Protein AF-A0A1B7YER4-F1 (afdb_monomer)

Mean predicted aligned error: 8.61 Å

Structure (mmCIF, N/CA/C/O backbone):
data_AF-A0A1B7YER4-F1
#
_entry.id   AF-A0A1B7YER4-F1
#
loop_
_atom_site.group_PDB
_atom_site.id
_atom_site.type_symbol
_atom_site.label_atom_id
_atom_site.label_alt_id
_atom_site.label_comp_id
_atom_site.label_asym_id
_atom_site.label_entity_id
_atom_site.label_seq_id
_atom_site.pdbx_PDB_ins_code
_atom_site.Cartn_x
_atom_site.Cartn_y
_atom_site.Cartn_z
_atom_site.occupancy
_atom_site.B_iso_or_equiv
_atom_site.auth_seq_id
_atom_site.auth_comp_id
_atom_site.auth_asym_id
_atom_site.auth_atom_id
_atom_site.pdbx_PDB_model_num
ATOM 1 N N . MET A 1 1 ? 7.087 14.814 -9.439 1.00 53.47 1 MET A N 1
ATOM 2 C CA . MET A 1 1 ? 6.161 15.937 -9.628 1.00 53.47 1 MET A CA 1
ATOM 3 C C . MET A 1 1 ? 4.740 15.467 -9.891 1.00 53.47 1 MET A C 1
ATOM 5 O O . MET A 1 1 ? 4.507 14.698 -10.821 1.00 53.47 1 MET A O 1
ATOM 9 N N . VAL A 1 2 ? 3.801 15.903 -9.055 1.00 57.72 2 VAL A N 1
ATOM 10 C CA . VAL A 1 2 ? 2.352 15.783 -9.273 1.00 57.72 2 VAL A CA 1
ATOM 11 C C . VAL A 1 2 ? 1.784 17.190 -9.263 1.00 57.72 2 VAL A C 1
ATOM 13 O O . VAL A 1 2 ? 1.972 17.913 -8.289 1.00 57.72 2 VAL A O 1
ATOM 16 N N . THR A 1 3 ? 1.082 17.564 -10.326 1.00 53.72 3 THR A N 1
ATOM 17 C CA . THR A 1 3 ? 0.525 18.908 -10.487 1.00 53.72 3 THR A CA 1
ATOM 18 C C . THR A 1 3 ? -0.994 18.825 -10.590 1.00 53.72 3 THR A C 1
ATOM 20 O O . THR A 1 3 ? -1.522 18.022 -11.362 1.00 53.72 3 THR A O 1
ATOM 23 N N . VAL A 1 4 ? -1.702 19.641 -9.808 1.00 52.19 4 VAL A N 1
ATOM 24 C CA . VAL A 1 4 ? -3.149 19.864 -9.924 1.00 52.19 4 VAL A CA 1
ATOM 25 C C . VAL A 1 4 ? -3.361 21.366 -10.081 1.00 52.19 4 VAL A C 1
ATOM 27 O O . VAL A 1 4 ? -3.074 22.144 -9.173 1.00 52.19 4 VAL A O 1
ATOM 30 N N . SER A 1 5 ? -3.850 21.777 -11.252 1.00 60.59 5 SER A N 1
ATOM 31 C CA . SER A 1 5 ? -3.963 23.190 -11.640 1.00 60.59 5 SER A CA 1
ATOM 32 C C . SER A 1 5 ? -2.609 23.915 -11.536 1.00 60.59 5 SER A C 1
ATOM 34 O O . SER A 1 5 ? -1.656 23.494 -12.186 1.00 60.59 5 SER A O 1
ATOM 36 N N . SER A 1 6 ? -2.497 24.986 -10.743 1.00 62.12 6 SER A N 1
ATOM 37 C CA . SER A 1 6 ? -1.244 25.726 -10.524 1.00 62.12 6 SER A CA 1
ATOM 38 C C . SER A 1 6 ? -0.391 25.178 -9.374 1.00 62.12 6 SER A C 1
ATOM 40 O O . SER A 1 6 ? 0.731 25.641 -9.177 1.00 62.12 6 SER A O 1
ATOM 42 N N . ALA A 1 7 ? -0.897 24.209 -8.605 1.00 54.50 7 ALA A N 1
ATOM 43 C CA . ALA A 1 7 ? -0.192 23.644 -7.465 1.00 54.50 7 ALA A CA 1
ATOM 44 C C . ALA A 1 7 ? 0.593 22.398 -7.879 1.00 54.50 7 ALA A C 1
ATOM 46 O O . ALA A 1 7 ? 0.040 21.466 -8.466 1.00 54.50 7 ALA A O 1
ATOM 47 N N . SER A 1 8 ? 1.882 22.368 -7.544 1.00 61.00 8 SER A N 1
ATOM 48 C CA . SER A 1 8 ? 2.765 21.237 -7.811 1.00 61.00 8 SER A CA 1
ATOM 49 C C . SER A 1 8 ? 3.400 20.754 -6.518 1.00 61.00 8 SER A C 1
ATOM 51 O O . SER A 1 8 ? 3.861 21.561 -5.714 1.00 61.00 8 SER A O 1
ATOM 53 N N . ILE A 1 9 ? 3.426 19.439 -6.325 1.00 62.62 9 ILE A N 1
ATOM 54 C CA . ILE A 1 9 ? 4.164 18.798 -5.240 1.00 62.62 9 ILE A CA 1
ATOM 55 C C . ILE A 1 9 ? 5.230 17.877 -5.825 1.00 62.62 9 ILE A C 1
ATOM 57 O O . ILE A 1 9 ? 4.990 17.122 -6.776 1.00 62.62 9 ILE A O 1
ATOM 61 N N . ASP A 1 10 ? 6.410 17.908 -5.222 1.00 64.12 10 ASP A N 1
ATOM 62 C CA . ASP A 1 10 ? 7.456 16.930 -5.464 1.00 64.12 10 ASP A CA 1
ATOM 63 C C . ASP A 1 10 ? 7.616 16.045 -4.243 1.00 64.12 10 ASP A C 1
ATOM 65 O O . ASP A 1 10 ? 7.756 16.505 -3.115 1.00 64.12 10 ASP A O 1
ATOM 69 N N . MET A 1 11 ? 7.577 14.743 -4.488 1.00 63.94 11 MET A N 1
ATOM 70 C CA . MET A 1 11 ? 7.896 13.736 -3.495 1.00 63.94 11 MET A CA 1
ATOM 71 C C . MET A 1 11 ? 8.979 12.839 -4.078 1.00 63.94 11 MET A C 1
ATOM 73 O O . MET A 1 11 ? 9.022 12.592 -5.286 1.00 63.94 11 MET A O 1
ATOM 77 N N . SER A 1 12 ? 9.860 12.344 -3.222 1.00 60.81 12 SER A N 1
ATOM 78 C CA . SER A 1 12 ? 10.819 11.310 -3.576 1.00 60.81 12 SER A CA 1
ATOM 79 C C . SER A 1 12 ? 10.232 9.946 -3.208 1.00 60.81 12 SER A C 1
ATOM 81 O O . SER A 1 12 ? 9.739 9.732 -2.104 1.00 60.81 12 SER A O 1
ATOM 83 N N . THR A 1 13 ? 10.251 9.009 -4.154 1.00 68.12 13 THR A N 1
ATOM 84 C CA . THR A 1 13 ? 9.929 7.596 -3.902 1.00 68.12 13 THR A CA 1
ATOM 85 C C . THR A 1 13 ? 11.195 6.784 -4.078 1.00 68.12 13 THR A C 1
ATOM 87 O O . THR A 1 13 ? 11.827 6.864 -5.135 1.00 68.12 13 THR A O 1
ATOM 90 N N . ALA A 1 14 ? 11.558 5.987 -3.077 1.00 77.25 14 ALA A N 1
ATOM 91 C CA . ALA A 1 14 ? 12.668 5.055 -3.215 1.00 77.25 14 ALA A CA 1
ATOM 92 C C . ALA A 1 14 ? 12.235 3.879 -4.101 1.00 77.25 14 ALA A C 1
ATOM 94 O O . ALA A 1 14 ? 11.139 3.343 -3.936 1.00 77.25 14 ALA A O 1
ATOM 95 N N . VAL A 1 15 ? 13.089 3.485 -5.045 1.00 79.62 15 VAL A N 1
ATOM 96 C CA . VAL A 1 15 ? 12.812 2.391 -5.981 1.00 79.62 15 VAL A CA 1
ATOM 97 C C . VAL A 1 15 ? 13.924 1.363 -5.890 1.00 79.62 15 VAL A C 1
ATOM 99 O O . VAL A 1 15 ? 15.090 1.684 -6.119 1.00 79.62 15 VAL A O 1
ATOM 102 N N . ARG A 1 16 ? 13.556 0.111 -5.633 1.00 83.94 16 ARG A N 1
ATOM 103 C CA . ARG A 1 16 ? 14.453 -1.038 -5.737 1.00 83.94 16 ARG A CA 1
ATOM 104 C C . ARG A 1 16 ? 14.044 -1.868 -6.942 1.00 83.94 16 ARG A C 1
ATOM 106 O O . ARG A 1 16 ? 12.948 -2.420 -6.985 1.00 83.94 16 ARG A O 1
ATOM 113 N N . ASN A 1 17 ? 14.941 -1.947 -7.918 1.00 83.38 17 ASN A N 1
ATOM 114 C CA . ASN A 1 17 ? 14.712 -2.713 -9.132 1.00 83.38 17 ASN A CA 1
ATOM 115 C C . ASN A 1 17 ? 15.390 -4.092 -9.058 1.00 83.38 17 ASN A C 1
ATOM 117 O O . ASN A 1 17 ? 16.509 -4.180 -8.547 1.00 83.38 17 ASN A O 1
ATOM 121 N N . PRO A 1 18 ? 14.774 -5.131 -9.643 1.00 86.12 18 PRO A N 1
ATOM 122 C CA . PRO A 1 18 ? 15.433 -6.399 -9.937 1.00 86.12 18 PRO A CA 1
ATOM 123 C C . PRO A 1 18 ? 16.614 -6.233 -10.906 1.00 86.12 18 PRO A C 1
ATOM 125 O O . PRO A 1 18 ? 16.745 -5.213 -11.597 1.00 86.12 18 PRO A O 1
ATOM 128 N N . SER A 1 19 ? 17.461 -7.257 -11.007 1.00 86.19 19 SER A N 1
ATOM 129 C CA . SER A 1 19 ? 18.426 -7.386 -12.105 1.00 86.19 19 SER A CA 1
ATOM 130 C C . SER A 1 19 ? 17.718 -7.777 -13.414 1.00 86.19 19 SER A C 1
ATOM 132 O O . SER A 1 19 ? 16.666 -8.408 -13.393 1.00 86.19 19 SER A O 1
ATOM 134 N N . GLY A 1 20 ? 18.283 -7.390 -14.564 1.00 83.94 20 GLY A N 1
ATOM 135 C CA . GLY A 1 20 ? 17.742 -7.704 -15.897 1.00 83.94 20 GLY A CA 1
ATOM 136 C C . GLY A 1 20 ? 16.981 -6.557 -16.578 1.00 83.94 20 GLY A C 1
ATOM 137 O O . GLY A 1 20 ? 16.807 -5.470 -16.017 1.00 83.94 20 GLY A O 1
ATOM 138 N N . SER A 1 21 ? 16.544 -6.787 -17.818 1.00 80.00 21 SER A N 1
ATOM 139 C CA . SER A 1 21 ? 15.973 -5.761 -18.708 1.00 80.00 21 SER A CA 1
ATOM 140 C C . SER A 1 21 ? 14.478 -5.474 -18.498 1.00 80.00 21 SER A C 1
ATOM 142 O O . SER A 1 21 ? 14.019 -4.413 -18.915 1.00 80.00 21 SER A O 1
ATOM 144 N N . GLY A 1 22 ? 13.739 -6.334 -17.787 1.00 78.12 22 GLY A N 1
ATOM 145 C CA . GLY A 1 22 ? 12.298 -6.168 -17.546 1.00 78.12 22 GLY A CA 1
ATOM 146 C C . GLY A 1 22 ? 11.431 -6.457 -18.785 1.00 78.12 22 GLY A C 1
ATOM 147 O O . GLY A 1 22 ? 11.954 -6.940 -19.789 1.00 78.12 22 GLY A O 1
ATOM 148 N N . PRO A 1 23 ? 10.112 -6.178 -18.735 1.00 83.81 23 PRO A N 1
ATOM 149 C CA . PRO A 1 23 ? 9.385 -5.512 -17.652 1.00 83.81 23 PRO A CA 1
ATOM 150 C C . PRO A 1 23 ? 9.104 -6.433 -16.456 1.00 83.81 23 PRO A C 1
ATOM 152 O O . PRO A 1 23 ? 8.847 -7.622 -16.608 1.00 83.81 23 PRO A O 1
ATOM 155 N N . PHE A 1 24 ? 9.116 -5.858 -15.258 1.00 86.25 24 PHE A N 1
ATOM 156 C CA . PHE A 1 24 ? 8.837 -6.542 -13.999 1.00 86.25 24 PHE A CA 1
ATOM 157 C C . PHE A 1 24 ? 7.466 -6.128 -13.442 1.00 86.25 24 PHE A C 1
ATOM 159 O O . PHE A 1 24 ? 7.016 -5.001 -13.694 1.00 86.25 24 PHE A O 1
ATOM 166 N N . PRO A 1 25 ? 6.799 -6.992 -12.658 1.00 90.06 25 PRO A N 1
ATOM 167 C CA . PRO A 1 25 ? 5.720 -6.552 -11.780 1.00 90.06 25 PRO A CA 1
ATOM 168 C C . PRO A 1 25 ? 6.264 -5.585 -10.721 1.00 90.06 25 PRO A C 1
ATOM 170 O O . PRO A 1 25 ? 7.451 -5.623 -10.381 1.00 90.06 25 PRO A O 1
ATOM 173 N N . ALA A 1 26 ? 5.399 -4.729 -10.184 1.00 88.62 26 ALA A N 1
ATOM 174 C CA . A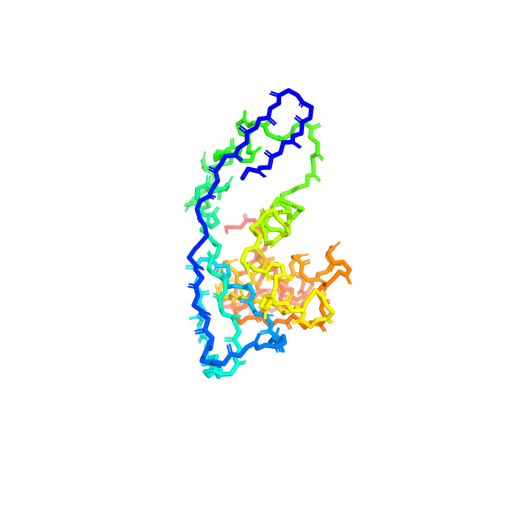LA A 1 26 ? 5.777 -3.750 -9.172 1.00 88.62 26 ALA A CA 1
ATOM 175 C C . ALA A 1 26 ? 4.829 -3.770 -7.974 1.00 88.62 26 ALA A C 1
ATOM 177 O O . ALA A 1 26 ? 3.628 -3.966 -8.134 1.00 88.62 26 ALA A O 1
ATOM 178 N N . ILE A 1 27 ? 5.357 -3.516 -6.778 1.00 89.44 27 ILE A N 1
ATOM 179 C CA . ILE A 1 27 ? 4.581 -3.327 -5.551 1.00 89.44 27 ILE A CA 1
ATOM 180 C C . ILE A 1 27 ? 4.902 -1.955 -4.963 1.00 89.44 27 ILE A C 1
ATOM 182 O O . ILE A 1 27 ? 6.056 -1.642 -4.656 1.00 89.44 27 ILE A O 1
ATOM 186 N N . ILE A 1 28 ? 3.859 -1.151 -4.766 1.00 87.00 28 ILE A N 1
ATOM 187 C CA . ILE A 1 28 ? 3.917 0.105 -4.023 1.00 87.00 28 ILE A CA 1
ATOM 188 C C . ILE A 1 28 ? 3.756 -0.209 -2.535 1.00 87.00 28 ILE A C 1
ATOM 190 O O . ILE A 1 28 ? 2.739 -0.746 -2.107 1.00 87.00 28 ILE A O 1
ATOM 194 N N . SER A 1 29 ? 4.764 0.133 -1.747 1.00 90.25 29 SER A N 1
ATOM 195 C CA . SER A 1 29 ? 4.801 -0.027 -0.296 1.00 90.25 29 SER A CA 1
ATOM 196 C C . SER A 1 29 ? 4.522 1.321 0.366 1.00 90.25 29 SER A C 1
ATOM 198 O O . SER A 1 29 ? 5.300 2.262 0.195 1.00 90.25 29 SER A O 1
ATOM 200 N N . ILE A 1 30 ? 3.415 1.435 1.100 1.00 84.81 30 ILE A N 1
ATOM 201 C CA . ILE A 1 30 ? 3.028 2.668 1.799 1.00 84.81 30 ILE A CA 1
ATOM 202 C C . ILE A 1 30 ? 3.811 2.766 3.114 1.00 84.81 30 ILE A C 1
ATOM 204 O O . ILE A 1 30 ? 3.664 1.915 3.990 1.00 84.81 30 ILE A O 1
ATOM 208 N N . GLY A 1 31 ? 4.700 3.754 3.220 1.00 81.88 31 GLY A N 1
ATOM 209 C CA . GLY A 1 31 ? 5.641 3.961 4.332 1.00 81.88 31 GLY A CA 1
ATOM 210 C C . GLY A 1 31 ? 6.734 2.889 4.460 1.00 81.88 31 GLY A C 1
ATOM 211 O O . GLY A 1 31 ? 7.798 3.150 5.008 1.00 81.88 31 GLY A O 1
ATOM 212 N N . GLY A 1 32 ? 6.507 1.695 3.911 1.00 86.50 32 GLY A N 1
ATOM 213 C CA .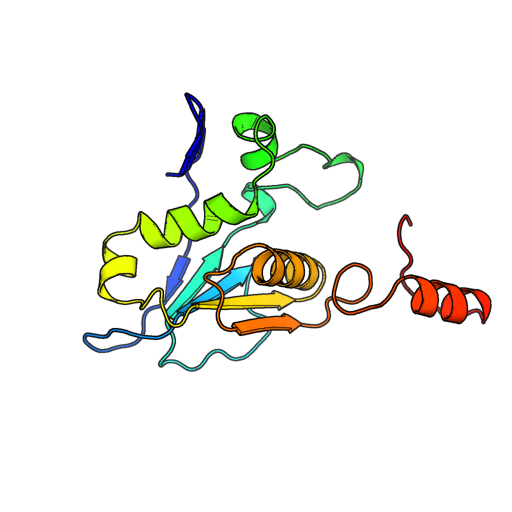 GLY A 1 32 ? 7.405 0.544 3.943 1.00 86.50 32 GLY A CA 1
ATOM 214 C C . GLY A 1 32 ? 6.633 -0.754 3.694 1.00 86.50 32 GLY A C 1
ATOM 215 O O . GLY A 1 32 ? 5.401 -0.763 3.689 1.00 86.50 32 GLY A O 1
ATOM 216 N N . ALA A 1 33 ? 7.345 -1.855 3.449 1.00 86.25 33 ALA A N 1
ATOM 217 C CA . ALA A 1 33 ? 6.736 -3.181 3.320 1.00 86.25 33 ALA A CA 1
ATOM 218 C C . ALA A 1 33 ? 6.936 -3.971 4.618 1.00 86.25 33 ALA A C 1
ATOM 220 O O . ALA A 1 33 ? 8.067 -4.114 5.073 1.00 86.25 33 ALA A O 1
ATOM 221 N N . GLY A 1 34 ? 5.849 -4.504 5.183 1.00 88.50 34 GLY A N 1
ATOM 222 C CA . GLY A 1 34 ? 5.891 -5.465 6.296 1.00 88.50 34 GLY A CA 1
ATOM 223 C C . GLY A 1 34 ? 5.875 -6.932 5.843 1.00 88.50 34 GLY A C 1
ATOM 224 O O . GLY A 1 34 ? 5.868 -7.836 6.672 1.00 88.50 34 GLY A O 1
ATOM 225 N N . ILE A 1 35 ? 5.881 -7.163 4.526 1.00 91.81 35 ILE A N 1
ATOM 226 C CA . ILE A 1 35 ? 5.856 -8.482 3.889 1.00 91.81 35 ILE A CA 1
ATOM 227 C C . ILE A 1 35 ? 7.142 -8.721 3.087 1.00 91.81 35 ILE A C 1
ATOM 229 O O . ILE A 1 35 ? 7.706 -7.768 2.535 1.00 91.81 35 ILE A O 1
ATOM 233 N N . PRO A 1 36 ? 7.602 -9.978 2.959 1.00 93.56 36 PRO A N 1
ATOM 234 C CA . PRO A 1 36 ? 8.703 -10.301 2.065 1.00 93.56 36 PRO A CA 1
ATOM 235 C C . PRO A 1 36 ? 8.273 -10.084 0.609 1.00 93.56 36 PRO A C 1
ATOM 237 O O . PRO A 1 36 ? 7.320 -10.696 0.130 1.00 93.56 36 PRO A O 1
ATOM 240 N N . ILE A 1 37 ? 8.993 -9.217 -0.104 1.00 92.38 37 ILE A N 1
ATOM 241 C CA . ILE A 1 37 ? 8.798 -8.990 -1.540 1.00 92.38 37 ILE A CA 1
ATOM 242 C C . ILE A 1 37 ? 9.908 -9.734 -2.296 1.00 92.38 37 ILE A C 1
ATOM 244 O O . ILE A 1 37 ? 11.087 -9.491 -2.018 1.00 92.38 37 ILE A O 1
ATOM 248 N N . PRO A 1 38 ? 9.573 -10.635 -3.242 1.00 93.12 38 PRO A N 1
ATOM 249 C CA . PRO A 1 38 ? 10.571 -11.354 -4.027 1.00 93.12 38 PRO A CA 1
ATOM 250 C C . PRO A 1 38 ? 11.499 -10.406 -4.794 1.00 93.12 38 PRO A C 1
ATOM 252 O O . PRO A 1 38 ? 11.065 -9.382 -5.317 1.00 93.12 38 PRO A O 1
ATOM 255 N N . ALA A 1 39 ? 12.771 -10.785 -4.942 1.00 90.81 39 ALA A N 1
ATOM 256 C CA . ALA A 1 39 ? 13.779 -9.972 -5.636 1.00 90.81 39 ALA A CA 1
ATOM 257 C C . ALA A 1 39 ? 13.491 -9.751 -7.136 1.00 90.81 39 ALA A C 1
ATOM 259 O O . ALA A 1 39 ? 14.150 -8.934 -7.772 1.00 90.81 39 ALA A O 1
ATOM 260 N N . THR A 1 40 ? 12.516 -10.472 -7.694 1.00 90.75 40 THR A N 1
ATOM 261 C CA . THR A 1 40 ? 12.030 -10.358 -9.075 1.00 90.75 40 THR A CA 1
ATOM 262 C C . THR A 1 40 ? 10.959 -9.277 -9.260 1.00 90.75 40 THR A C 1
ATOM 264 O O . THR A 1 40 ? 10.534 -9.032 -10.388 1.00 90.75 40 THR A O 1
ATOM 267 N N . VAL A 1 41 ? 10.522 -8.619 -8.180 1.00 89.81 41 VAL A N 1
ATOM 268 C CA . VAL A 1 41 ? 9.478 -7.585 -8.184 1.00 89.81 41 VAL A CA 1
ATOM 269 C C . VAL A 1 41 ? 10.101 -6.218 -7.904 1.00 89.81 41 VAL A C 1
ATOM 271 O O . VAL A 1 41 ? 10.934 -6.068 -7.010 1.00 89.81 41 VAL A O 1
ATOM 274 N N . VAL A 1 42 ? 9.688 -5.195 -8.653 1.00 87.81 42 VAL A N 1
ATOM 275 C CA . VAL A 1 42 ? 10.077 -3.805 -8.379 1.00 87.81 42 VAL A CA 1
ATOM 276 C C . VAL A 1 42 ? 9.385 -3.335 -7.107 1.00 87.81 42 VAL A C 1
ATOM 278 O O . VAL A 1 42 ? 8.160 -3.367 -7.010 1.00 87.81 42 VAL A O 1
ATOM 281 N N . GLN A 1 43 ? 10.156 -2.850 -6.142 1.00 87.88 43 GLN A N 1
ATOM 282 C CA . GLN A 1 43 ? 9.612 -2.279 -4.916 1.00 87.88 43 GLN A CA 1
ATOM 283 C C . GLN A 1 43 ? 9.673 -0.756 -4.988 1.00 87.88 43 GLN A C 1
ATOM 285 O O . GLN A 1 43 ? 10.742 -0.178 -5.195 1.00 87.88 43 GLN A O 1
ATOM 290 N N . ILE A 1 44 ? 8.523 -0.111 -4.810 1.00 84.31 44 ILE A N 1
ATOM 291 C CA . ILE A 1 44 ? 8.381 1.347 -4.800 1.00 84.31 44 ILE A CA 1
ATOM 292 C C . ILE A 1 44 ? 7.936 1.752 -3.400 1.00 84.31 44 ILE A C 1
ATOM 294 O O . ILE A 1 44 ? 6.816 1.444 -3.008 1.00 84.31 44 ILE A O 1
ATOM 298 N N . THR A 1 45 ? 8.777 2.445 -2.642 1.00 85.19 45 THR A N 1
ATOM 299 C CA . THR A 1 45 ? 8.408 2.936 -1.308 1.00 85.19 45 THR A CA 1
ATOM 300 C C . THR A 1 45 ? 7.856 4.350 -1.412 1.00 85.19 45 THR A C 1
ATOM 302 O O . THR A 1 45 ? 8.537 5.263 -1.887 1.00 85.19 45 THR A O 1
ATOM 305 N N . PHE A 1 46 ? 6.619 4.525 -0.956 1.00 79.94 46 PHE A N 1
ATOM 306 C CA . PHE A 1 46 ? 5.911 5.798 -0.932 1.00 79.94 46 PHE A CA 1
ATOM 307 C C . PHE A 1 46 ? 5.885 6.363 0.491 1.00 79.94 46 PHE A C 1
ATOM 309 O O . PHE A 1 46 ? 5.240 5.792 1.367 1.00 79.94 46 PHE A O 1
ATOM 316 N N . GLY A 1 47 ? 6.575 7.483 0.722 1.00 79.12 47 GLY A N 1
ATOM 317 C CA . GLY A 1 47 ? 6.590 8.172 2.015 1.00 79.12 47 GLY A CA 1
ATOM 318 C C . GLY A 1 47 ? 5.290 8.936 2.260 1.00 79.12 47 GLY A C 1
ATOM 319 O O . GLY A 1 47 ? 5.173 10.103 1.890 1.00 79.12 47 GLY A O 1
ATOM 320 N N . ASN A 1 48 ? 4.301 8.283 2.868 1.00 76.19 48 ASN A N 1
ATOM 321 C CA . ASN A 1 48 ? 2.968 8.855 3.046 1.00 76.19 48 ASN A CA 1
ATOM 322 C C . ASN A 1 48 ? 2.893 9.942 4.127 1.00 76.19 48 ASN A C 1
ATOM 324 O O . ASN A 1 48 ? 2.037 10.808 4.006 1.00 76.19 48 ASN A O 1
ATOM 328 N N . ASP A 1 49 ? 3.787 9.957 5.117 1.00 76.75 49 ASP A N 1
ATOM 329 C CA . ASP A 1 49 ? 3.737 10.955 6.200 1.00 76.75 49 ASP A CA 1
ATOM 330 C C . ASP A 1 49 ? 4.042 12.377 5.702 1.00 76.75 49 ASP A C 1
ATOM 332 O O . ASP A 1 49 ? 3.420 13.342 6.138 1.00 76.75 49 ASP A O 1
ATOM 336 N N . ALA A 1 50 ? 4.946 12.515 4.724 1.00 74.31 50 ALA A N 1
ATOM 337 C CA . ALA A 1 50 ? 5.190 13.793 4.050 1.00 74.31 50 ALA A CA 1
ATOM 338 C C . ALA A 1 50 ? 3.999 14.209 3.167 1.00 74.31 50 ALA A C 1
ATOM 340 O O . ALA A 1 50 ? 3.728 15.397 2.976 1.00 74.31 50 ALA A O 1
ATOM 341 N N . PHE A 1 51 ? 3.270 13.229 2.629 1.00 74.00 51 PHE A N 1
ATOM 342 C CA . PHE A 1 51 ? 2.109 13.471 1.784 1.00 74.00 51 PHE A CA 1
ATOM 343 C C . PHE A 1 51 ? 0.890 13.927 2.592 1.00 74.00 51 PHE A C 1
ATOM 345 O O . PHE A 1 51 ? 0.255 14.919 2.235 1.00 74.00 51 PHE A O 1
ATOM 352 N N . ALA A 1 52 ? 0.583 13.231 3.683 1.00 74.38 52 ALA A N 1
ATOM 353 C CA . ALA A 1 52 ? -0.461 13.573 4.635 1.00 74.38 52 ALA A CA 1
ATOM 354 C C . ALA A 1 52 ? -0.052 13.065 6.023 1.00 74.38 52 ALA A C 1
ATOM 356 O O . ALA A 1 52 ? 0.133 11.863 6.219 1.00 74.38 52 ALA A O 1
ATOM 357 N N . VAL A 1 53 ? 0.082 13.983 6.977 1.00 81.00 53 VAL A N 1
ATOM 358 C CA . VAL A 1 53 ? 0.561 13.661 8.327 1.00 81.00 53 VAL A CA 1
ATOM 359 C C . VAL A 1 53 ? -0.509 12.868 9.083 1.00 81.00 53 VAL A C 1
ATOM 361 O O . VAL A 1 53 ? -1.695 13.193 9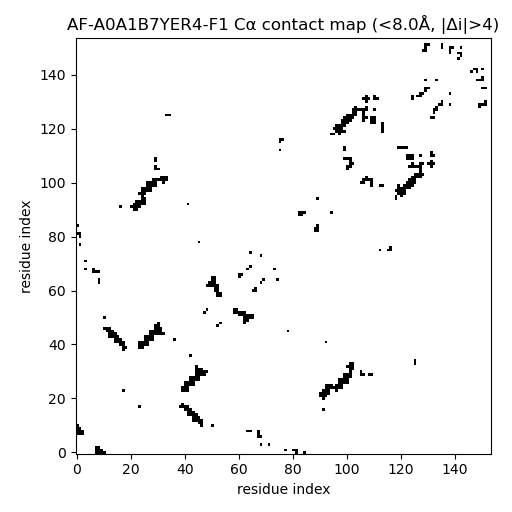.015 1.00 81.00 53 VAL A O 1
ATOM 364 N N . GLN A 1 54 ? -0.092 11.834 9.820 1.00 79.88 54 GLN A N 1
ATOM 365 C CA . GLN A 1 54 ? -0.991 10.901 10.517 1.00 79.88 54 GLN A CA 1
ATOM 366 C C . GLN A 1 54 ? -0.613 10.653 11.990 1.00 79.88 54 GLN A C 1
ATOM 368 O O . GLN A 1 54 ? -0.972 9.617 12.544 1.00 79.88 54 GLN A O 1
ATOM 373 N N . ASN A 1 55 ? 0.106 11.580 12.634 1.00 82.44 55 ASN A N 1
ATOM 374 C CA . ASN A 1 55 ? 0.592 11.381 14.006 1.00 82.44 55 ASN A CA 1
ATOM 375 C C . ASN A 1 55 ? -0.558 11.299 15.022 1.00 82.44 55 ASN A C 1
ATOM 377 O O . ASN A 1 55 ? -0.544 10.463 15.921 1.00 82.44 55 ASN A O 1
ATOM 381 N N . ASP A 1 56 ? -1.555 12.173 14.878 1.00 77.88 56 ASP A N 1
ATOM 382 C CA . ASP A 1 56 ? -2.683 12.302 15.799 1.00 77.88 56 ASP A CA 1
ATOM 383 C C . ASP A 1 56 ? -3.863 13.064 15.158 1.00 77.88 56 ASP A C 1
ATOM 385 O O . ASP A 1 56 ? -3.848 13.425 13.979 1.00 77.88 56 ASP A O 1
ATOM 389 N N . ARG A 1 57 ? -4.910 13.344 15.948 1.00 73.38 57 ARG A N 1
ATOM 390 C CA . ARG A 1 57 ? -6.063 14.146 15.499 1.00 73.38 57 ARG A CA 1
ATOM 391 C C . ARG A 1 57 ? -5.703 15.596 15.153 1.00 73.38 57 ARG A C 1
ATOM 393 O O . ARG A 1 57 ? -6.365 16.177 14.295 1.00 73.38 57 ARG A O 1
ATOM 400 N N . GLY A 1 58 ? -4.700 16.182 15.808 1.00 75.62 58 GLY A N 1
ATOM 401 C CA . GLY A 1 58 ? -4.231 17.549 15.548 1.00 75.62 58 GLY A CA 1
ATOM 402 C C . GLY A 1 58 ? -3.497 17.680 14.212 1.00 75.62 58 GLY A C 1
ATOM 403 O O . GLY A 1 58 ? -3.466 18.757 13.621 1.00 75.62 58 GLY A O 1
ATOM 404 N N . SER A 1 59 ? -3.004 16.561 13.684 1.00 76.44 59 SER A N 1
ATOM 405 C CA . SER A 1 59 ? -2.343 16.445 12.380 1.00 76.44 59 SER A CA 1
ATOM 406 C C . SER A 1 59 ? -3.304 16.546 11.185 1.00 76.44 59 SER A C 1
ATOM 408 O O . SER A 1 59 ? -2.889 16.457 10.027 1.00 76.44 59 SER A O 1
ATOM 410 N N . ARG A 1 60 ? -4.608 16.725 11.437 1.00 73.94 60 ARG A N 1
ATOM 411 C CA . ARG A 1 60 ? -5.627 16.816 10.389 1.00 73.94 60 ARG A CA 1
ATOM 412 C C . ARG A 1 60 ? -5.312 17.958 9.423 1.00 73.94 60 ARG A C 1
ATOM 414 O O . ARG A 1 60 ? -5.039 19.076 9.839 1.00 73.94 60 ARG A O 1
ATOM 421 N N . ALA A 1 61 ? -5.440 17.668 8.128 1.00 70.38 61 ALA A N 1
ATOM 422 C CA . ALA A 1 61 ? -5.184 18.616 7.044 1.00 70.38 61 ALA A CA 1
ATOM 423 C C . ALA A 1 61 ? -3.741 19.164 7.009 1.00 70.38 61 ALA A C 1
ATOM 425 O O . ALA A 1 61 ? -3.513 20.251 6.489 1.00 70.38 61 ALA A O 1
ATOM 426 N N . GLN A 1 62 ? -2.765 18.395 7.500 1.00 76.69 62 GLN A N 1
ATOM 427 C CA . GLN A 1 62 ? -1.342 18.695 7.340 1.00 76.69 62 GLN A CA 1
ATOM 428 C C . GLN A 1 62 ? -0.698 17.776 6.290 1.00 76.69 62 GLN A C 1
ATOM 430 O O . GLN A 1 62 ? -1.129 16.637 6.091 1.00 76.69 62 GLN A O 1
ATOM 435 N N . GLY A 1 63 ? 0.350 18.265 5.623 1.00 73.75 63 GLY A N 1
ATOM 436 C CA . GLY A 1 63 ? 1.128 17.527 4.619 1.00 73.75 63 GLY A CA 1
ATOM 437 C C . GLY A 1 63 ? 0.980 18.094 3.208 1.00 73.75 63 GLY A C 1
ATOM 438 O O . GLY A 1 63 ? 0.127 18.942 2.948 1.00 73.75 63 GLY A O 1
ATOM 439 N N . LEU A 1 64 ? 1.819 17.627 2.281 1.00 71.25 64 LEU A N 1
ATOM 440 C CA . LEU A 1 64 ? 1.892 18.160 0.914 1.00 71.25 64 LEU A CA 1
ATOM 441 C C . LEU A 1 64 ? 0.545 18.098 0.177 1.00 71.25 64 LEU A C 1
ATOM 443 O O . LEU A 1 64 ? 0.176 19.039 -0.524 1.00 71.25 64 LEU A O 1
ATOM 447 N N . PHE A 1 65 ? -0.222 17.022 0.362 1.00 67.94 65 PHE A N 1
ATOM 448 C CA . PHE A 1 65 ? -1.563 16.900 -0.206 1.00 67.94 65 PHE A CA 1
ATOM 449 C C . PHE A 1 65 ? -2.523 17.934 0.379 1.00 67.94 65 PHE A C 1
ATOM 451 O O . PHE A 1 65 ? -3.257 18.587 -0.357 1.00 67.94 65 PHE A O 1
ATOM 458 N N . CYS A 1 66 ? -2.512 18.102 1.698 1.00 63.00 66 CYS A N 1
ATOM 459 C CA . CYS A 1 66 ? -3.433 18.998 2.383 1.00 63.00 66 CYS A CA 1
ATOM 460 C C . CYS A 1 66 ? -3.123 20.473 2.112 1.00 63.00 66 CYS A C 1
ATOM 462 O O . CYS A 1 66 ? -4.031 21.270 1.889 1.00 63.00 66 CYS A O 1
ATOM 464 N N . ASN A 1 67 ? -1.840 20.808 2.042 1.00 60.50 67 ASN A N 1
ATOM 465 C CA . ASN A 1 67 ? -1.376 22.176 1.856 1.00 60.50 67 ASN A CA 1
ATOM 466 C C . ASN A 1 67 ? -1.502 22.652 0.402 1.00 60.50 67 ASN A C 1
ATOM 468 O O . ASN A 1 67 ? -1.624 23.851 0.166 1.00 60.50 67 ASN A O 1
ATOM 472 N N . HIS A 1 68 ? -1.465 21.735 -0.573 1.00 57.59 68 HIS A N 1
ATOM 473 C CA . HIS A 1 68 ? -1.360 22.107 -1.988 1.00 57.59 68 HIS A CA 1
ATOM 474 C C . HIS A 1 68 ? -2.439 21.501 -2.895 1.00 5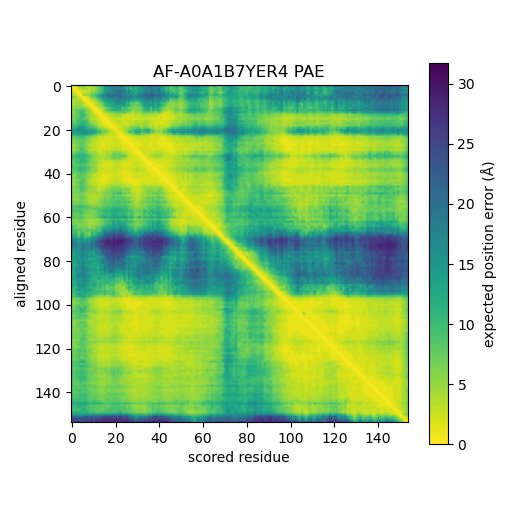7.59 68 HIS A C 1
ATOM 476 O O . HIS A 1 68 ? -2.700 22.049 -3.961 1.00 57.59 68 HIS A O 1
ATOM 482 N N . LEU A 1 69 ? -3.084 20.395 -2.509 1.00 56.97 69 LEU A N 1
ATOM 483 C CA . LEU A 1 69 ? -3.963 19.610 -3.392 1.00 56.97 69 LEU A CA 1
ATOM 484 C C . LEU A 1 69 ? -5.374 19.348 -2.825 1.00 56.97 69 LEU A C 1
ATOM 486 O O . LEU A 1 69 ? -6.227 18.804 -3.532 1.00 56.97 69 LEU A O 1
ATOM 490 N N . PHE A 1 70 ? -5.657 19.734 -1.575 1.00 52.28 70 PHE A N 1
ATOM 491 C CA . PHE A 1 70 ? -6.911 19.404 -0.874 1.00 52.28 70 PHE A CA 1
ATOM 492 C C . PHE A 1 70 ? -8.166 20.047 -1.482 1.00 52.28 70 PHE A C 1
ATOM 494 O O . PHE A 1 70 ? -9.277 19.622 -1.177 1.00 52.28 70 PHE A O 1
ATOM 501 N N . ALA A 1 71 ? -8.008 20.999 -2.405 1.00 38.94 71 ALA A N 1
ATOM 502 C CA . ALA A 1 71 ? -9.106 21.534 -3.209 1.00 38.94 71 ALA A CA 1
ATOM 503 C C . ALA A 1 71 ? -9.676 20.527 -4.240 1.00 38.94 71 ALA A C 1
ATOM 505 O O . ALA A 1 71 ? -10.655 20.846 -4.909 1.00 38.94 71 ALA A O 1
ATOM 506 N N . GLY A 1 72 ? -9.098 19.321 -4.386 1.00 36.50 72 GLY A N 1
ATOM 507 C CA . GLY A 1 72 ? -9.470 18.365 -5.444 1.00 36.50 72 GLY A CA 1
ATOM 508 C C . GLY A 1 72 ? -9.598 16.890 -5.044 1.00 36.50 72 GLY A C 1
ATOM 509 O O . GLY A 1 72 ? -9.648 16.040 -5.929 1.00 36.50 72 GLY A O 1
ATOM 510 N N . GLY A 1 73 ? -9.634 16.558 -3.747 1.00 37.62 73 GLY A N 1
ATOM 511 C CA . GLY A 1 73 ? -10.100 15.251 -3.258 1.00 37.62 73 GLY A CA 1
ATOM 512 C C . GLY A 1 73 ? -9.460 13.994 -3.868 1.00 37.62 73 GLY A C 1
ATOM 513 O O . GLY A 1 73 ? -10.186 13.057 -4.160 1.00 37.62 73 GLY A O 1
ATOM 514 N N . LEU A 1 74 ? -8.140 13.924 -4.090 1.00 44.81 74 LEU A N 1
ATOM 515 C CA . LEU A 1 74 ? -7.511 12.748 -4.721 1.00 44.81 74 LEU A CA 1
ATOM 516 C C . LEU A 1 74 ? -6.077 12.473 -4.227 1.00 44.81 74 LEU A C 1
ATOM 518 O O . LEU A 1 74 ? -5.111 12.593 -4.979 1.00 44.81 74 LEU A O 1
ATOM 522 N N . GLY A 1 75 ? -5.927 12.047 -2.970 1.00 45.16 75 GLY A N 1
ATOM 523 C CA . GLY A 1 75 ? -4.617 11.695 -2.403 1.00 45.16 75 GLY A CA 1
ATOM 524 C C . GLY A 1 75 ? -3.933 10.501 -3.096 1.00 45.16 75 GLY A C 1
ATOM 525 O O . GLY A 1 75 ? -2.721 10.461 -3.276 1.00 45.16 75 GLY A O 1
ATOM 526 N N . VAL A 1 76 ? -4.718 9.539 -3.579 1.00 44.09 76 VAL A N 1
ATOM 527 C CA . VAL A 1 76 ? -4.203 8.283 -4.154 1.00 44.09 76 VAL A CA 1
ATOM 528 C C . VAL A 1 76 ? -3.646 8.454 -5.577 1.00 44.09 76 VAL A C 1
ATOM 530 O O . VAL A 1 76 ? -2.666 7.804 -5.946 1.00 44.09 76 VAL A O 1
ATOM 533 N N . ARG A 1 77 ? -4.199 9.380 -6.377 1.00 42.56 77 ARG A N 1
ATOM 534 C CA . ARG A 1 77 ? -3.736 9.627 -7.759 1.00 42.56 77 ARG A CA 1
ATOM 535 C C . ARG A 1 77 ? -2.312 10.186 -7.819 1.00 42.56 77 ARG A C 1
ATOM 537 O O . ARG A 1 77 ? -1.644 9.988 -8.830 1.00 42.56 77 ARG A O 1
ATOM 544 N N . ALA A 1 78 ? -1.832 10.830 -6.753 1.00 45.91 78 ALA A N 1
ATOM 545 C CA . ALA A 1 78 ? -0.495 11.412 -6.693 1.00 45.91 78 ALA A CA 1
ATOM 546 C C . ALA A 1 78 ? 0.615 10.344 -6.678 1.00 45.91 78 ALA A C 1
ATOM 548 O O . ALA A 1 78 ? 1.517 10.392 -7.514 1.00 45.91 78 ALA A O 1
ATOM 549 N N . GLY A 1 79 ? 0.516 9.330 -5.810 1.00 47.56 79 GLY A N 1
ATOM 550 C CA . GLY A 1 79 ? 1.517 8.257 -5.731 1.00 47.56 79 GLY A CA 1
ATOM 551 C C . GLY A 1 79 ? 1.638 7.460 -7.032 1.00 47.56 79 GLY A C 1
ATOM 552 O O . GLY A 1 79 ? 2.741 7.143 -7.480 1.00 47.56 79 GLY A O 1
ATOM 553 N N . LEU A 1 80 ? 0.515 7.220 -7.714 1.00 48.66 80 LEU A N 1
ATOM 554 C CA . LEU A 1 80 ? 0.535 6.520 -8.995 1.00 48.66 80 LEU A CA 1
ATOM 555 C C . LEU A 1 80 ? 0.951 7.419 -10.172 1.00 48.66 80 LEU A C 1
ATOM 557 O O . LEU A 1 80 ? 1.638 6.954 -11.082 1.00 48.66 80 LEU A O 1
ATOM 561 N N . SER A 1 81 ? 0.626 8.716 -10.131 1.00 46.84 81 SER A N 1
ATOM 562 C CA . SER A 1 81 ? 1.152 9.704 -11.086 1.00 46.84 81 SER A CA 1
ATOM 563 C C . SER A 1 81 ? 2.682 9.807 -11.017 1.00 46.84 81 SER A C 1
ATOM 56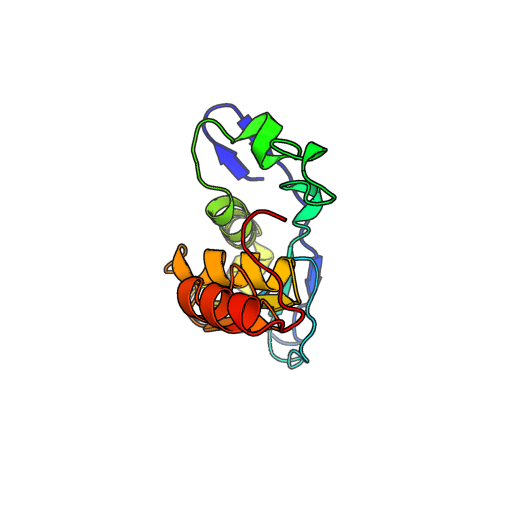5 O O . SER A 1 81 ? 3.338 10.069 -12.028 1.00 46.84 81 SER A O 1
ATOM 567 N N . MET A 1 82 ? 3.279 9.565 -9.848 1.00 48.16 82 MET A N 1
ATOM 568 C CA . MET A 1 82 ? 4.733 9.543 -9.669 1.00 48.16 82 MET A CA 1
ATOM 569 C C . MET A 1 82 ? 5.406 8.308 -10.256 1.00 48.16 82 MET A C 1
ATOM 571 O O . MET A 1 82 ? 6.417 8.436 -10.948 1.00 48.16 82 MET A O 1
ATOM 575 N N . ALA A 1 83 ? 4.813 7.127 -10.064 1.00 45.75 83 ALA A N 1
ATOM 576 C CA . ALA A 1 83 ? 5.282 5.921 -10.740 1.00 45.75 83 ALA A CA 1
ATOM 577 C C . ALA A 1 83 ? 5.210 6.071 -12.272 1.00 45.75 83 ALA A C 1
ATOM 579 O O . ALA A 1 83 ? 6.092 5.589 -12.981 1.00 45.75 83 ALA A O 1
ATOM 580 N N . SER A 1 84 ? 4.215 6.809 -12.787 1.00 44.09 84 SER A N 1
ATOM 581 C CA . SER A 1 84 ? 4.111 7.122 -14.218 1.00 44.09 84 SER A CA 1
ATOM 582 C C . SER A 1 84 ? 4.981 8.290 -14.703 1.00 44.09 84 SER A C 1
ATOM 584 O O . SER A 1 84 ? 5.263 8.357 -15.893 1.00 44.09 84 SER A O 1
ATOM 586 N N . SER A 1 85 ? 5.423 9.217 -13.849 1.00 42.06 85 SER A N 1
ATOM 587 C CA . SER A 1 85 ? 6.281 10.346 -14.273 1.00 42.06 85 SER A CA 1
ATOM 588 C C . SER A 1 85 ? 7.776 10.023 -14.200 1.00 42.06 85 SER A C 1
ATOM 590 O O . SER A 1 85 ? 8.577 10.689 -14.853 1.00 42.06 85 SER A O 1
ATOM 592 N N . ASN A 1 86 ? 8.168 8.960 -13.492 1.00 52.59 86 ASN A N 1
ATOM 593 C CA . ASN A 1 86 ? 9.536 8.458 -13.525 1.00 52.59 86 ASN A CA 1
ATOM 594 C C . ASN A 1 86 ? 9.762 7.597 -14.787 1.00 52.59 86 ASN A C 1
ATOM 596 O O . ASN A 1 86 ? 9.255 6.480 -14.921 1.00 52.59 86 ASN A O 1
ATOM 600 N N . SER A 1 87 ? 10.545 8.124 -15.728 1.00 48.25 87 SER A N 1
ATOM 601 C CA . SER A 1 87 ? 10.847 7.487 -17.018 1.00 48.25 87 SER A CA 1
ATOM 602 C C . SER A 1 87 ? 11.577 6.142 -16.890 1.00 48.25 87 SER A C 1
ATOM 604 O O . SER A 1 87 ? 11.447 5.299 -17.781 1.00 48.25 87 SER A O 1
ATOM 606 N N . VAL A 1 88 ? 12.290 5.906 -15.782 1.00 50.12 88 VAL A N 1
ATOM 607 C CA . VAL A 1 88 ? 12.967 4.633 -15.480 1.00 50.12 88 VAL A CA 1
ATOM 608 C C . VAL A 1 88 ? 11.958 3.585 -15.014 1.00 50.12 88 VAL A C 1
ATOM 610 O O . VAL A 1 88 ? 12.005 2.442 -15.471 1.00 50.12 88 VAL A O 1
ATOM 613 N N . LEU A 1 89 ? 10.994 3.981 -14.174 1.00 56.22 89 LEU A N 1
ATOM 614 C CA . LEU A 1 89 ? 9.903 3.101 -13.747 1.00 56.22 89 LEU A CA 1
ATOM 615 C C . LEU A 1 89 ? 9.020 2.699 -14.929 1.00 56.22 89 LEU A C 1
ATOM 617 O O . LEU A 1 89 ? 8.732 1.520 -15.079 1.00 56.22 89 LEU A O 1
ATOM 621 N N . ARG A 1 90 ? 8.684 3.624 -15.836 1.00 58.78 90 ARG A N 1
ATOM 622 C CA . ARG A 1 90 ? 7.892 3.299 -17.039 1.00 58.78 90 ARG A CA 1
ATOM 623 C C . ARG A 1 90 ? 8.540 2.281 -17.982 1.00 58.78 90 ARG A C 1
ATOM 625 O O . ARG A 1 90 ? 7.820 1.618 -18.719 1.00 58.78 90 ARG A O 1
ATOM 632 N N . ARG A 1 91 ? 9.876 2.182 -18.004 1.00 60.88 91 ARG A N 1
ATOM 633 C CA . ARG A 1 91 ? 10.596 1.208 -18.848 1.00 60.88 91 ARG A CA 1
ATOM 634 C C . ARG A 1 91 ? 10.766 -0.150 -18.178 1.00 60.88 91 ARG A C 1
ATOM 636 O O . ARG A 1 91 ? 10.897 -1.144 -18.881 1.00 60.88 91 ARG A O 1
ATOM 643 N N . ARG A 1 92 ? 10.806 -0.192 -16.843 1.00 63.22 92 ARG A N 1
ATOM 644 C CA . ARG A 1 92 ? 11.142 -1.409 -16.085 1.00 63.22 92 ARG A CA 1
ATOM 645 C C . ARG A 1 92 ? 9.964 -2.019 -15.334 1.00 63.22 92 ARG A C 1
ATOM 647 O O . ARG A 1 92 ? 10.019 -3.208 -15.051 1.00 63.22 92 ARG A O 1
ATOM 654 N N . ALA A 1 93 ? 8.919 -1.253 -15.035 1.00 61.72 93 ALA A N 1
ATOM 655 C CA . ALA A 1 93 ? 7.718 -1.713 -14.349 1.00 61.72 93 ALA A CA 1
ATOM 656 C C . ALA A 1 93 ? 6.519 -1.707 -15.302 1.00 61.72 93 ALA A C 1
ATOM 658 O O . ALA A 1 93 ? 6.193 -0.687 -15.914 1.00 61.72 93 ALA A O 1
ATOM 659 N N . SER A 1 94 ? 5.842 -2.848 -15.404 1.00 66.38 94 SER A N 1
ATOM 660 C CA . SER A 1 94 ? 4.578 -2.936 -16.129 1.00 66.38 94 SER A CA 1
ATOM 661 C C . SER A 1 94 ? 3.460 -2.313 -15.296 1.00 66.38 94 SER A C 1
ATOM 663 O O . SER A 1 94 ? 3.187 -2.757 -14.182 1.00 66.38 94 SER A O 1
ATOM 665 N N . THR A 1 95 ?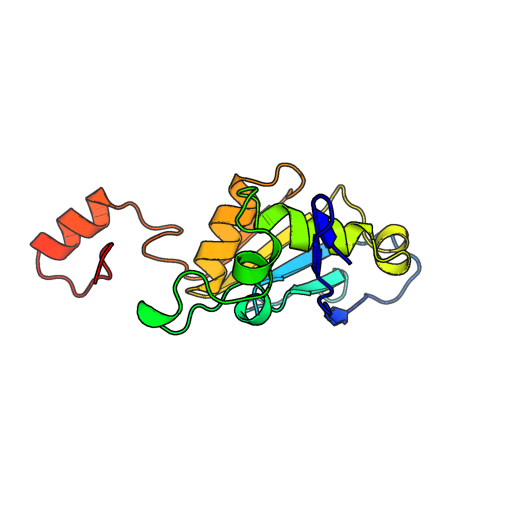 2.748 -1.328 -15.848 1.00 66.31 95 THR A N 1
ATOM 666 C CA . THR A 1 95 ? 1.536 -0.778 -15.215 1.00 66.31 95 THR A CA 1
ATOM 667 C C . THR A 1 95 ? 0.365 -1.762 -15.219 1.00 66.31 95 THR A C 1
ATOM 669 O O . THR A 1 95 ? -0.653 -1.475 -14.599 1.00 66.31 95 THR A O 1
ATOM 672 N N . ALA A 1 96 ? 0.487 -2.899 -15.915 1.00 69.62 96 ALA A N 1
ATOM 673 C CA . ALA A 1 96 ? -0.514 -3.964 -15.909 1.00 69.62 96 ALA A CA 1
ATOM 674 C C . ALA A 1 96 ? -0.416 -4.865 -14.663 1.00 69.62 96 ALA A C 1
ATOM 676 O O . ALA A 1 96 ? -1.385 -5.533 -14.314 1.00 69.62 96 ALA A O 1
ATOM 677 N N . TRP A 1 97 ? 0.740 -4.885 -13.988 1.00 82.75 97 TRP A N 1
ATOM 678 C CA . TRP A 1 97 ? 1.005 -5.740 -12.825 1.00 82.75 97 TRP A CA 1
ATOM 679 C C . TRP A 1 97 ? 1.488 -4.903 -11.650 1.00 82.75 97 TRP A C 1
ATOM 681 O O . TRP A 1 97 ? 2.644 -4.986 -11.223 1.00 82.75 97 TRP A O 1
ATOM 691 N N . LEU A 1 98 ? 0.585 -4.060 -11.157 1.00 87.12 98 LEU A N 1
ATOM 692 C CA . LEU A 1 98 ? 0.852 -3.181 -10.034 1.00 87.12 98 LEU A CA 1
ATOM 693 C C . LEU A 1 98 ? 0.127 -3.670 -8.782 1.00 87.12 98 LEU A C 1
ATOM 695 O O . LEU A 1 98 ? -1.096 -3.800 -8.772 1.00 87.12 98 LEU A O 1
ATOM 699 N N . GLY A 1 99 ? 0.888 -3.917 -7.724 1.00 90.00 99 GLY A N 1
ATOM 700 C CA . GLY A 1 99 ? 0.381 -4.218 -6.397 1.00 90.00 99 GLY A CA 1
ATOM 701 C C . GLY A 1 99 ? 0.532 -3.045 -5.431 1.00 90.00 99 GLY A C 1
ATOM 702 O O . GLY A 1 99 ? 1.354 -2.151 -5.643 1.00 90.00 99 GLY A O 1
ATOM 703 N N . VAL A 1 100 ? -0.224 -3.069 -4.337 1.00 90.12 100 VAL A N 1
ATOM 704 C CA . VAL A 1 100 ? -0.065 -2.148 -3.204 1.00 90.12 100 VAL A CA 1
ATOM 705 C C . VAL A 1 100 ? -0.047 -2.912 -1.884 1.00 90.12 100 VAL A C 1
ATOM 707 O O . VAL A 1 100 ? -0.819 -3.852 -1.692 1.00 90.12 100 VAL A O 1
ATOM 710 N N . THR A 1 101 ? 0.819 -2.501 -0.961 1.00 94.25 101 THR A N 1
ATOM 711 C CA . THR A 1 101 ? 0.881 -3.046 0.397 1.00 94.25 101 THR A CA 1
ATOM 712 C C . THR A 1 101 ? 1.211 -1.983 1.442 1.00 94.25 101 THR A C 1
ATOM 714 O O . THR A 1 101 ? 1.697 -0.896 1.126 1.00 94.25 101 THR A O 1
ATOM 717 N N . GLY A 1 102 ? 0.934 -2.313 2.698 1.00 90.81 102 GLY A N 1
ATOM 718 C CA . GLY A 1 102 ? 1.253 -1.536 3.889 1.00 90.81 102 GLY A CA 1
ATOM 719 C C . GLY A 1 102 ? 0.828 -2.308 5.138 1.00 90.81 102 GLY A C 1
ATOM 720 O O . GLY A 1 102 ? -0.024 -3.194 5.046 1.00 90.81 102 GLY A O 1
ATOM 721 N N . CYS A 1 103 ? 1.409 -1.970 6.289 1.00 92.69 103 CYS A N 1
ATOM 722 C CA . CYS A 1 103 ? 1.096 -2.587 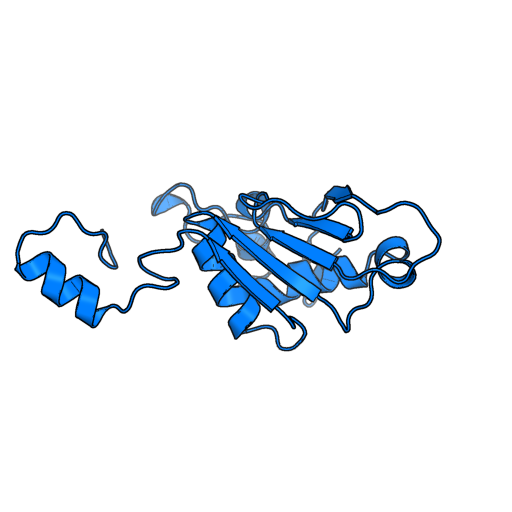7.580 1.00 92.69 103 CYS A CA 1
ATOM 723 C C . CYS A 1 103 ? 0.427 -1.583 8.534 1.00 92.69 103 CYS A C 1
ATOM 725 O O . CYS A 1 103 ? 0.750 -0.392 8.506 1.00 92.69 103 CYS A O 1
ATOM 727 N N . SER A 1 104 ? -0.510 -2.044 9.368 1.00 90.56 104 SER A N 1
ATOM 728 C CA . SER A 1 104 ? -1.188 -1.235 10.393 1.00 90.56 104 SER A CA 1
ATOM 729 C C . SER A 1 104 ? -1.877 0.009 9.796 1.00 90.56 104 SER A C 1
ATOM 731 O O . SER A 1 104 ? -2.716 -0.134 8.901 1.00 90.56 104 SER A O 1
ATOM 733 N N . GLY A 1 105 ? -1.537 1.230 10.229 1.00 84.12 105 GLY A N 1
ATOM 734 C CA . GLY A 1 105 ? -2.048 2.485 9.655 1.00 84.12 105 GLY A CA 1
ATOM 735 C C . GLY A 1 105 ? -1.850 2.569 8.138 1.00 84.12 105 GLY A C 1
ATOM 736 O O . GLY A 1 105 ? -2.797 2.832 7.394 1.00 84.12 105 GLY A O 1
ATOM 737 N N . ASN A 1 106 ? -0.666 2.189 7.658 1.00 85.75 106 ASN A N 1
ATOM 738 C CA . ASN A 1 106 ? -0.357 2.152 6.229 1.00 85.75 106 ASN A CA 1
ATOM 739 C C . ASN A 1 106 ? -1.096 1.015 5.506 1.00 85.75 106 ASN A C 1
ATOM 741 O O . ASN A 1 106 ? -1.372 1.116 4.311 1.00 85.75 106 ASN A O 1
ATOM 745 N N . GLY A 1 107 ? -1.474 -0.046 6.226 1.00 86.00 107 GLY A N 1
ATOM 746 C CA . GLY A 1 107 ? -2.344 -1.109 5.722 1.00 86.00 107 GLY A CA 1
ATOM 747 C C . GLY A 1 107 ? -3.765 -0.618 5.437 1.00 86.00 107 GLY A C 1
ATOM 748 O O . GLY A 1 107 ? -4.364 -1.037 4.447 1.00 86.00 107 GLY A O 1
ATOM 749 N N . LYS A 1 108 ? -4.291 0.319 6.242 1.00 87.12 108 LYS A N 1
ATOM 750 C CA . LYS A 1 108 ? -5.576 0.994 5.966 1.00 87.12 108 LYS A CA 1
ATOM 751 C C . LYS A 1 108 ? -5.477 1.840 4.694 1.00 87.12 108 LYS A C 1
A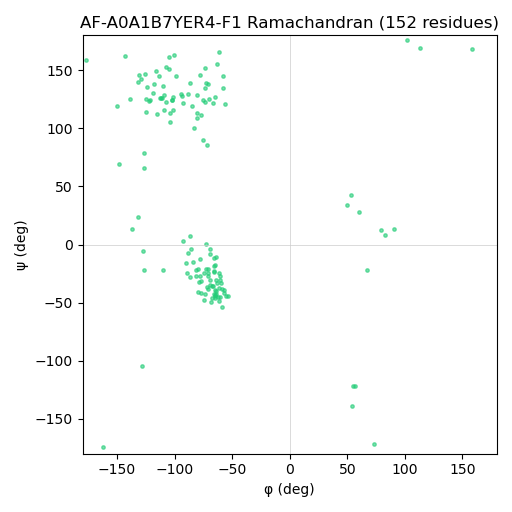TOM 753 O O . LYS A 1 108 ? -6.346 1.767 3.829 1.00 87.12 108 LYS A O 1
ATOM 758 N N . VAL A 1 109 ? -4.381 2.588 4.538 1.00 85.00 109 VAL A N 1
ATOM 759 C CA . VAL A 1 109 ? -4.124 3.377 3.322 1.00 85.00 109 VAL A CA 1
ATOM 760 C C . VAL A 1 109 ? -4.008 2.468 2.097 1.00 85.00 109 VAL A C 1
ATOM 762 O O . VAL A 1 109 ? -4.651 2.739 1.088 1.00 85.00 109 VAL A O 1
ATOM 765 N N . ALA A 1 110 ? -3.266 1.360 2.185 1.00 86.06 110 ALA A N 1
ATOM 766 C CA . ALA A 1 110 ? -3.156 0.379 1.104 1.00 86.06 110 ALA A CA 1
ATOM 767 C C . ALA A 1 110 ? -4.525 -0.210 0.710 1.00 86.06 110 ALA A C 1
ATOM 769 O O . ALA A 1 110 ? -4.798 -0.372 -0.481 1.00 86.06 110 ALA A O 1
ATOM 770 N N . PHE A 1 111 ? -5.405 -0.453 1.691 1.00 86.69 111 PHE A N 1
ATOM 771 C CA . PHE A 1 111 ? -6.782 -0.894 1.455 1.00 86.69 111 PHE A CA 1
ATOM 772 C C . PHE A 1 111 ? -7.588 0.137 0.651 1.00 86.69 111 PHE A C 1
ATOM 774 O O . PHE A 1 111 ? -8.220 -0.186 -0.356 1.00 86.69 111 PHE A O 1
ATOM 781 N N . VAL A 1 112 ? -7.537 1.407 1.054 1.00 85.88 112 VAL A N 1
ATOM 782 C CA . VAL A 1 112 ? -8.229 2.491 0.341 1.00 85.88 112 VAL A CA 1
ATOM 783 C C . VAL A 1 112 ? -7.650 2.683 -1.063 1.00 85.88 112 VAL A C 1
ATOM 785 O O . VAL A 1 112 ? -8.406 2.800 -2.026 1.00 85.88 112 VAL A O 1
ATOM 788 N N . VAL A 1 113 ? -6.322 2.659 -1.205 1.00 81.81 113 VAL A N 1
ATOM 789 C CA . VAL A 1 113 ? -5.632 2.806 -2.495 1.00 81.81 113 VAL A CA 1
ATOM 790 C C . VAL A 1 113 ? -6.071 1.726 -3.474 1.00 81.81 113 VAL A C 1
ATOM 792 O O . VAL A 1 113 ? -6.526 2.062 -4.563 1.00 81.81 113 VAL A O 1
ATOM 795 N N . GLY A 1 114 ? -5.984 0.449 -3.095 1.00 82.62 114 GLY A N 1
ATOM 796 C CA . GLY A 1 114 ? -6.366 -0.640 -3.995 1.00 82.62 114 GLY A CA 1
ATOM 797 C C . GLY A 1 114 ? -7.862 -0.660 -4.327 1.00 82.62 114 GLY A C 1
ATOM 798 O O . GLY A 1 114 ? -8.239 -1.191 -5.362 1.00 82.62 114 GLY A O 1
ATOM 799 N N . THR A 1 115 ? -8.710 -0.059 -3.483 1.00 85.69 115 THR A N 1
ATOM 800 C CA . THR A 1 115 ? -10.155 0.043 -3.741 1.00 85.69 115 THR A CA 1
ATOM 801 C C . THR A 1 115 ? -10.474 1.173 -4.722 1.00 85.69 115 THR A C 1
ATOM 803 O O . THR A 1 115 ? -11.334 1.025 -5.587 1.00 85.69 115 THR A O 1
ATOM 806 N N . LEU A 1 116 ? -9.802 2.321 -4.588 1.00 82.25 116 LEU A N 1
ATOM 807 C CA . LEU A 1 116 ? -10.094 3.517 -5.385 1.00 82.25 116 LEU A CA 1
ATOM 808 C C . LEU A 1 116 ? -9.316 3.576 -6.706 1.00 82.25 116 LEU A C 1
ATOM 810 O O . LEU A 1 116 ? -9.753 4.243 -7.646 1.00 82.25 116 LEU A O 1
ATOM 814 N N . GLU A 1 117 ? -8.166 2.910 -6.797 1.00 79.44 117 GLU A N 1
ATOM 815 C CA . GLU A 1 117 ? -7.302 2.943 -7.973 1.00 79.44 117 GLU A CA 1
ATOM 816 C C . GLU A 1 117 ? -7.409 1.657 -8.798 1.00 79.44 117 GLU A C 1
ATOM 818 O O . GLU A 1 117 ? -6.827 0.626 -8.472 1.00 79.44 117 GLU A O 1
ATOM 823 N N . LYS A 1 118 ? -8.102 1.754 -9.936 1.00 82.75 118 LYS A N 1
ATOM 824 C CA . LYS A 1 118 ? -8.404 0.619 -10.825 1.00 82.75 118 LYS A CA 1
ATOM 825 C C . LYS A 1 118 ? -7.173 -0.024 -11.470 1.00 82.75 118 LYS A C 1
ATOM 827 O O . LYS A 1 118 ? -7.272 -1.130 -11.986 1.00 82.75 118 LYS A O 1
ATOM 832 N N . ARG A 1 119 ? -6.030 0.668 -11.486 1.00 80.94 119 ARG A N 1
ATOM 833 C CA . ARG A 1 119 ? -4.764 0.127 -12.011 1.00 80.94 119 ARG A CA 1
ATOM 834 C C . ARG A 1 119 ? -4.075 -0.839 -11.043 1.00 80.94 119 ARG A C 1
ATOM 836 O O . ARG A 1 119 ? -3.123 -1.501 -11.445 1.00 80.94 119 ARG A O 1
ATOM 843 N N . ILE A 1 120 ? -4.511 -0.905 -9.784 1.00 83.50 120 ILE A N 1
ATOM 844 C CA . ILE A 1 120 ? -3.981 -1.862 -8.814 1.00 83.50 120 ILE A CA 1
ATOM 845 C C . ILE A 1 120 ? -4.583 -3.240 -9.098 1.00 83.50 120 ILE A C 1
ATOM 847 O O . ILE A 1 120 ? -5.771 -3.467 -8.893 1.00 83.50 120 ILE A O 1
ATOM 851 N N . ALA A 1 121 ? -3.741 -4.164 -9.552 1.00 90.12 121 ALA A N 1
ATOM 852 C CA . ALA A 1 121 ? -4.105 -5.554 -9.806 1.00 90.12 121 ALA A CA 1
ATOM 853 C C . ALA A 1 121 ? -4.112 -6.405 -8.524 1.00 90.12 121 ALA A C 1
ATOM 855 O O . ALA A 1 121 ? -4.825 -7.401 -8.452 1.00 90.12 121 ALA A O 1
ATOM 856 N N . LEU A 1 122 ? -3.313 -6.029 -7.516 1.00 93.38 122 LEU A N 1
ATOM 857 C CA . LEU A 1 122 ? -3.184 -6.772 -6.260 1.00 93.38 122 LEU A CA 1
ATOM 858 C C . LEU A 1 122 ? -3.123 -5.831 -5.052 1.00 93.38 122 LEU A C 1
ATOM 860 O O . LEU A 1 122 ? -2.252 -4.972 -4.959 1.00 93.38 122 LEU A O 1
ATOM 864 N N . MET A 1 123 ? -4.010 -6.032 -4.084 1.00 92.94 123 MET A N 1
ATOM 865 C CA . MET A 1 123 ? -4.018 -5.289 -2.825 1.00 92.94 123 MET A CA 1
ATOM 866 C C . MET A 1 123 ? -3.661 -6.224 -1.666 1.00 92.94 123 MET A C 1
ATOM 868 O O . MET A 1 123 ? -4.309 -7.251 -1.482 1.00 92.94 123 MET A O 1
ATOM 872 N N . ILE A 1 124 ? -2.650 -5.855 -0.874 1.00 95.69 124 ILE A N 1
ATOM 873 C CA . ILE A 1 124 ? -2.161 -6.638 0.272 1.00 95.69 124 ILE A CA 1
ATOM 874 C C . ILE A 1 124 ? -2.137 -5.755 1.536 1.00 95.69 124 ILE A C 1
ATOM 876 O O . ILE A 1 124 ? -1.082 -5.235 1.914 1.00 95.69 124 ILE A O 1
ATOM 880 N N . PRO A 1 125 ? -3.292 -5.531 2.185 1.00 93.75 125 PRO A N 1
ATOM 881 C CA . PRO A 1 125 ? -3.389 -4.744 3.409 1.00 93.75 125 PRO A CA 1
ATOM 882 C C . PRO A 1 125 ? -3.037 -5.614 4.627 1.00 93.75 125 PRO A C 1
ATOM 884 O O . PRO A 1 125 ? -3.870 -6.381 5.111 1.00 93.75 125 PRO A O 1
ATOM 887 N N . GLN A 1 126 ? -1.814 -5.494 5.143 1.00 96.00 126 GLN A N 1
ATOM 888 C CA . GLN A 1 126 ? -1.361 -6.255 6.309 1.00 96.00 126 GLN A CA 1
ATOM 889 C C . GLN A 1 126 ? -1.867 -5.609 7.603 1.00 96.00 126 GLN A C 1
ATOM 891 O O . GLN A 1 126 ? -1.680 -4.412 7.819 1.00 96.00 126 GLN A O 1
ATOM 896 N N . GLU A 1 127 ? -2.495 -6.411 8.470 1.00 94.25 127 GLU A N 1
ATOM 897 C CA . GLU A 1 127 ? -2.855 -6.029 9.850 1.00 94.25 127 GLU A CA 1
ATOM 898 C C . GLU A 1 127 ? -3.589 -4.678 9.948 1.00 94.25 127 GLU A C 1
ATOM 900 O O . GLU A 1 127 ? -3.439 -3.908 10.892 1.00 94.25 127 GLU A O 1
ATOM 905 N N . SER A 1 128 ? -4.402 -4.366 8.937 1.00 89.62 128 SER A N 1
ATOM 906 C CA . SER A 1 128 ? -5.034 -3.051 8.796 1.00 89.62 128 SER A CA 1
ATOM 907 C C . SER A 1 128 ? -6.127 -2.792 9.837 1.00 89.62 128 SER A C 1
ATOM 909 O O . SER A 1 128 ? -6.377 -1.639 10.187 1.00 89.62 128 SER A O 1
ATOM 911 N N . GLY A 1 129 ? -6.769 -3.844 10.356 1.00 91.50 129 GLY A N 1
ATOM 912 C CA . GLY A 1 129 ? -7.762 -3.766 11.427 1.00 91.50 129 GLY A CA 1
ATOM 913 C C . GLY A 1 129 ? -8.908 -2.786 11.142 1.00 91.50 129 GLY A C 1
ATOM 914 O O . GLY A 1 129 ? -9.434 -2.708 10.031 1.00 91.50 129 GLY A O 1
ATOM 915 N N . SER A 1 130 ? -9.296 -2.037 12.174 1.00 89.12 130 SER A N 1
ATOM 916 C CA . SER A 1 130 ? -10.348 -1.009 12.150 1.00 89.12 130 SER A CA 1
ATOM 917 C C . SER A 1 130 ? -10.097 0.070 11.090 1.00 89.12 130 SER A C 1
ATOM 919 O O . SER A 1 130 ? -9.066 0.729 11.120 1.00 89.12 130 SER A O 1
ATOM 921 N N . GLY A 1 131 ? -11.005 0.261 10.132 1.00 83.75 131 GLY A N 1
ATOM 922 C CA . GLY A 1 131 ? -10.799 1.183 9.001 1.00 83.75 131 GLY A CA 1
ATOM 923 C C . GLY A 1 131 ? -9.983 0.612 7.837 1.00 83.75 131 GLY A C 1
ATOM 924 O O . GLY A 1 131 ? -9.652 1.347 6.911 1.00 83.75 131 GLY A O 1
ATOM 925 N N . GLY A 1 132 ? -9.680 -0.686 7.872 1.00 88.19 132 GLY A N 1
ATOM 926 C CA . GLY A 1 132 ? -9.207 -1.464 6.731 1.00 88.19 132 GLY A CA 1
ATOM 927 C C . GLY A 1 132 ? -10.050 -2.727 6.569 1.00 88.19 132 GLY A C 1
ATOM 928 O O . GLY A 1 132 ? -11.188 -2.666 6.121 1.00 88.19 132 GLY A O 1
ATOM 929 N N . SER A 1 133 ? -9.493 -3.872 6.963 1.00 92.62 133 SER A N 1
ATOM 930 C CA . SER A 1 133 ? -10.129 -5.194 6.830 1.00 92.62 133 SER A CA 1
ATOM 931 C C . SER A 1 133 ? -11.293 -5.455 7.793 1.00 92.62 133 SER A C 1
ATOM 933 O O . SER A 1 133 ? -12.108 -6.339 7.530 1.00 92.62 133 SER A O 1
ATOM 935 N N . ALA A 1 134 ? -11.388 -4.728 8.909 1.00 92.12 134 ALA A N 1
ATOM 936 C CA . ALA A 1 134 ? -12.424 -4.975 9.906 1.00 92.12 134 ALA A CA 1
ATOM 937 C C . ALA A 1 134 ? -13.735 -4.235 9.595 1.00 92.12 134 ALA A C 1
ATOM 939 O O . ALA A 1 134 ? -13.740 -3.056 9.243 1.00 92.12 134 ALA A O 1
ATOM 940 N N . TYR A 1 135 ? -14.863 -4.920 9.805 1.00 92.12 135 TYR A N 1
ATOM 941 C CA . TYR A 1 135 ? -16.197 -4.364 9.588 1.00 92.12 135 TYR A CA 1
ATOM 942 C C . TYR A 1 135 ? -16.738 -3.656 10.833 1.00 92.12 135 TYR A C 1
ATOM 944 O O . TYR A 1 135 ? -16.785 -4.231 11.922 1.00 92.12 135 TYR A O 1
ATOM 952 N N . TRP A 1 136 ? -17.220 -2.425 10.662 1.00 91.12 136 TRP A N 1
ATOM 953 C CA . TRP A 1 136 ? -17.612 -1.545 11.766 1.00 91.12 136 TRP A CA 1
ATOM 954 C C . TRP A 1 136 ? -18.679 -2.121 12.700 1.00 91.12 136 TRP A C 1
ATOM 956 O O . TRP A 1 136 ? -18.544 -2.003 13.916 1.00 91.12 136 TRP A O 1
ATOM 966 N N . HIS A 1 137 ? -19.710 -2.783 12.166 1.00 92.75 137 HIS A N 1
ATOM 967 C CA . HIS A 1 137 ? -20.756 -3.363 13.015 1.00 92.75 137 HIS A CA 1
ATOM 968 C C . HIS A 1 137 ? -20.251 -4.552 13.840 1.00 92.75 137 HIS A C 1
ATOM 970 O O . HIS A 1 137 ? -20.658 -4.709 14.989 1.00 92.75 137 HIS A O 1
ATOM 976 N N . ILE A 1 138 ? -19.335 -5.358 13.290 1.00 92.94 138 ILE A N 1
ATOM 977 C CA . ILE A 1 138 ? -18.725 -6.470 14.033 1.00 92.94 138 ILE A CA 1
ATOM 978 C C . ILE A 1 138 ? -17.854 -5.905 15.153 1.00 92.94 138 ILE A C 1
ATOM 980 O O . ILE A 1 138 ? -17.994 -6.329 16.295 1.00 92.94 138 ILE A O 1
ATOM 984 N N . LEU A 1 139 ? -17.030 -4.894 14.861 1.00 91.56 139 LEU A N 1
ATOM 985 C CA . LEU A 1 139 ? -16.236 -4.207 15.883 1.00 91.56 139 LEU A CA 1
ATOM 986 C C . LEU A 1 139 ? -17.121 -3.672 17.018 1.00 91.56 139 LEU A C 1
ATOM 988 O O . LEU A 1 139 ? -16.810 -3.883 18.187 1.00 91.56 139 LEU A O 1
ATOM 992 N N . GLY A 1 140 ? -18.257 -3.053 16.678 1.00 91.19 140 GLY A N 1
ATOM 993 C CA . GLY A 1 140 ? -19.232 -2.572 17.657 1.00 91.19 140 GLY A CA 1
ATOM 994 C C . GLY A 1 140 ? -19.807 -3.684 18.535 1.00 91.19 140 GLY A C 1
ATOM 995 O O . GLY A 1 140 ? -19.848 -3.533 19.756 1.00 91.19 140 GLY A O 1
ATOM 996 N N . SER A 1 141 ? -20.191 -4.812 17.932 1.00 93.69 141 SER A N 1
ATOM 997 C CA . SER A 1 141 ? -20.709 -5.980 18.659 1.00 93.69 141 SER A CA 1
ATOM 998 C C . SER A 1 141 ? -19.661 -6.623 19.574 1.00 93.69 141 SER A C 1
ATOM 1000 O O . SER A 1 141 ? -19.969 -7.032 20.692 1.00 93.69 141 SER A O 1
ATOM 1002 N N . GLU A 1 142 ? -18.409 -6.708 19.133 1.00 93.94 142 GLU A N 1
ATOM 1003 C CA . GLU A 1 142 ? -17.326 -7.271 19.942 1.00 93.94 142 GLU A CA 1
ATOM 1004 C C . GLU A 1 142 ? -16.926 -6.327 21.086 1.00 93.94 142 GLU A C 1
ATOM 1006 O O . GLU A 1 142 ? -16.693 -6.779 22.210 1.00 93.94 142 GLU A O 1
ATOM 1011 N N . ASN A 1 143 ? -16.941 -5.015 20.843 1.00 92.62 143 ASN A N 1
ATOM 1012 C CA . ASN A 1 143 ? -16.722 -4.003 21.872 1.00 92.62 143 ASN A CA 1
ATOM 1013 C C . ASN A 1 143 ? -17.827 -4.026 22.944 1.00 92.62 143 ASN A C 1
ATOM 1015 O O . ASN A 1 143 ? -17.525 -3.933 24.132 1.00 92.62 143 ASN A O 1
ATOM 1019 N N . SER A 1 144 ? -19.100 -4.215 22.566 1.00 92.81 144 SER A N 1
ATOM 1020 C CA . SER A 1 144 ? -20.197 -4.329 23.545 1.00 92.81 144 SER A CA 1
ATOM 1021 C C . SER A 1 144 ? -20.102 -5.583 24.421 1.00 92.81 144 SER A C 1
ATOM 1023 O O . SER A 1 144 ? -20.695 -5.623 25.493 1.00 92.81 144 SER A O 1
ATOM 1025 N N . LYS A 1 145 ? -19.335 -6.595 23.994 1.00 96.19 145 LYS A N 1
ATOM 1026 C CA . LYS A 1 145 ? -19.004 -7.789 24.791 1.00 96.19 145 LYS A CA 1
ATOM 1027 C C . LYS A 1 145 ? -17.770 -7.586 25.686 1.00 96.19 145 LYS A C 1
ATOM 1029 O O . LYS A 1 145 ? -17.276 -8.549 26.263 1.00 96.19 145 LYS A O 1
ATOM 1034 N N . GLY A 1 146 ? -17.242 -6.364 25.777 1.00 92.81 146 GLY A N 1
ATOM 1035 C CA . GLY A 1 146 ? -16.094 -6.027 26.621 1.00 92.81 146 G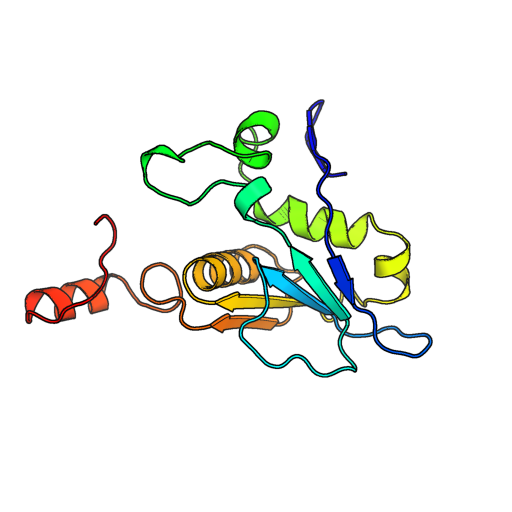LY A CA 1
ATOM 1036 C C . GLY A 1 146 ? -14.731 -6.403 26.035 1.00 92.81 146 GLY A C 1
ATOM 1037 O O . GLY A 1 146 ? -13.737 -6.374 26.759 1.00 92.81 146 GLY A O 1
ATOM 1038 N N . LYS A 1 147 ? -14.642 -6.756 24.743 1.00 92.81 147 LYS A N 1
ATOM 1039 C CA . LYS A 1 147 ? -13.342 -7.031 24.115 1.00 92.81 147 LYS A CA 1
ATOM 1040 C C . LYS A 1 147 ? -12.554 -5.740 23.904 1.00 92.81 147 LYS A C 1
ATOM 1042 O O . LYS A 1 147 ? -13.098 -4.739 23.444 1.00 92.81 147 LYS A O 1
ATOM 1047 N N . ALA A 1 148 ? -11.249 -5.793 24.171 1.00 90.50 148 ALA A N 1
ATOM 1048 C CA . ALA A 1 148 ? -10.318 -4.703 23.894 1.00 90.50 148 ALA A CA 1
ATOM 1049 C C . ALA A 1 148 ? -10.072 -4.580 22.379 1.00 90.50 148 ALA A C 1
ATOM 1051 O O . ALA A 1 148 ? -9.140 -5.174 21.838 1.00 90.50 148 ALA A O 1
ATOM 1052 N N . ILE A 1 149 ? -10.946 -3.847 21.684 1.00 89.88 149 ILE A N 1
ATOM 1053 C CA . ILE A 1 149 ? -10.935 -3.721 20.223 1.00 89.88 149 ILE A CA 1
ATOM 1054 C C . ILE A 1 149 ? -10.983 -2.253 19.779 1.00 89.88 149 ILE A C 1
ATOM 1056 O O . ILE A 1 149 ? -11.653 -1.420 20.388 1.00 89.88 149 ILE A O 1
ATOM 1060 N N . GLN A 1 150 ? -10.254 -1.916 18.710 1.00 84.81 150 GLN A N 1
ATOM 1061 C CA . GLN A 1 150 ? -10.210 -0.550 18.183 1.00 84.81 150 GLN A CA 1
ATOM 1062 C C . GLN A 1 150 ? -11.520 -0.200 17.456 1.00 84.81 150 GLN A C 1
ATOM 1064 O O . GLN A 1 150 ? -11.875 -0.841 16.469 1.00 84.81 150 GLN A O 1
ATOM 1069 N N . MET A 1 151 ? -12.193 0.866 17.893 1.00 83.38 151 MET A N 1
ATOM 1070 C CA . MET A 1 151 ? -13.414 1.406 17.275 1.00 83.38 151 MET A CA 1
ATOM 1071 C C . MET A 1 151 ? -13.126 2.634 16.402 1.00 83.38 151 MET A C 1
ATOM 1073 O O . MET A 1 151 ? -12.084 3.272 16.534 1.00 83.38 151 MET A O 1
ATOM 1077 N N . SER A 1 152 ? -14.068 2.990 15.524 1.00 66.56 152 SER A N 1
ATOM 1078 C CA . SER A 1 152 ? -14.042 4.289 14.839 1.00 66.56 152 SER A CA 1
ATOM 1079 C C . SER A 1 152 ? -14.231 5.404 15.872 1.00 66.56 152 SER A C 1
ATOM 1081 O O . SER A 1 152 ? -15.192 5.367 16.640 1.00 66.56 152 SER A O 1
ATOM 1083 N N . GLY A 1 153 ? -13.332 6.392 15.905 1.00 60.59 153 GLY A N 1
ATOM 1084 C CA . GLY A 1 153 ? -13.534 7.626 16.675 1.00 60.59 153 GLY A CA 1
ATOM 1085 C C . GLY A 1 153 ? -13.017 7.643 18.118 1.00 60.59 153 GLY A C 1
ATOM 1086 O O . GLY A 1 153 ? -13.347 8.582 18.849 1.00 60.59 153 GLY A O 1
ATOM 1087 N N . ARG A 1 154 ? -12.183 6.680 18.527 1.00 43.44 154 ARG A N 1
ATOM 1088 C CA . ARG A 1 154 ? -11.314 6.817 19.708 1.00 43.44 154 ARG A CA 1
ATOM 1089 C C . ARG A 1 154 ? -9.876 7.004 19.262 1.00 43.44 154 ARG A C 1
ATOM 1091 O O . ARG A 1 154 ? -9.365 6.106 18.567 1.00 43.44 154 ARG A O 1
#

Solvent-accessible surface area (backbone atoms only — not comparable to full-atom values): 8594 Å² total; per-residue (Å²): 95,41,71,58,91,94,34,72,47,77,72,81,63,56,72,47,73,40,89,78,79,61,69,23,42,28,34,39,16,35,72,38,68,83,62,94,73,62,69,73,37,28,39,35,35,38,60,44,56,64,36,42,37,74,88,51,83,85,30,63,75,34,33,55,39,41,75,57,46,57,94,64,83,56,78,61,58,44,65,55,44,38,51,65,64,36,71,67,45,58,63,36,36,38,71,81,40,22,29,30,24,6,43,36,75,32,2,19,50,19,40,52,39,42,70,73,36,87,60,40,69,40,65,49,50,37,75,18,41,66,77,38,81,43,55,70,68,58,47,51,56,44,38,76,71,70,46,97,64,75,60,92,94,119

InterPro domains:
  IPR029058 Alpha/Beta hydrolase fold [G3DSA:3.40.50.1820] (1-154)
  IPR054579 4-O-methyl-glucuronoyl methylesterase-like domain [PF22244] (2-151)

Radius of gyration: 16.84 Å; Cα contacts (8 Å, |Δi|>4): 283; chains: 1; bounding box: 39×37×46 Å

Organism: Colletotrichum higginsianum (strain IMI 349063) (NCBI:txid759273)

Foldseek 3Di:
DDDDPPFDDDDDKDKQAADDQDQAAEEEEECHAPDDDDSRYIYIYDDCCQQQNDPDPVSPLDHSCSVGPVVPPPSLVRSVVVCVVPPVSVRHYDLQRYAYEYEACSLLVLQVNCVVPPSHPYGYRHPPFENHPDDQVVQVVVVVVVDPGDHPPD

pLDDT: mean 76.2, std 16.29, range [36.5, 96.19]

Sequence (154 aa):
MVTVSSASIDMSTAVRNPSGSGPFPAIISIGGAGIPIPATVVQITFGNDAFAVQNDRGSRAQGLFCNHLFAGGLGVRAGLSMASSNSVLRRRASTAWLGVTGCSGNGKVAFVVGTLEKRIALMIPQESGSGGSAYWHILGSENSKGKAIQMSGR

Nearest PDB structures (foldseek):
  4g4j-assembly1_A  TM=9.057E-01  e=1.087E-13  Thermothelomyces thermophilus ATCC 42464
  4g4g-assembly1_A  TM=8.536E-01  e=2.404E-14  Thermothelomyces thermophilus ATCC 42464
  3pic-assembly3_C  TM=8.670E-01  e=3.298E-12  Trichoderma reesei
  6rv9-assembly1_A  TM=8.528E-01  e=1.301E-10  Cerrena unicolor
  8tru-assembly1_A  TM=6.776E-01  e=1.190E-06  Fibrobacter succinogenes subsp. succinogenes S85

Secondary structure (DSSP, 8-state):
-EEETTEEE---EEEEPPSSS--EEEEEEESS-SSPPPTTSEEEEE-HHHHS--SSGGGTT-SHHHHHTGGG--HHHHHHHHHHH-HHHHHHEEEEEEEEEEETHHHHHHHHHHHH-TTEEEEEEET--BTTTB-HHHHHHHHHTT---PPTT-